Protein AF-A0A7S2BID8-F1 (afdb_monomer_lite)

pLDDT: mean 83.25, std 24.52, range [32.09, 98.75]

Radius of gyration: 19.99 Å; chains: 1; bounding box: 71×43×42 Å

Organism: NCBI:txid41880

Sequence (124 aa):
RHAASTGSSAASTSSDVLPESVPASAASASACPAVIPPSDVPAWMERLEAKSVDSLLVKLVKHAADTYAQPPISNFRVGVAALGKSGAIYLGANIEFRNTSLAQSVHAEQFTVALMASQGEVGL

Structure (mmCIF, N/CA/C/O backbone):
data_AF-A0A7S2BID8-F1
#
_entry.id   AF-A0A7S2BID8-F1
#
loop_
_atom_site.group_PDB
_atom_site.id
_atom_site.type_symbol
_atom_site.label_atom_id
_atom_site.label_alt_id
_atom_site.label_comp_id
_atom_site.label_asym_id
_atom_site.label_entity_id
_atom_site.label_seq_id
_atom_site.pdbx_PDB_ins_code
_atom_site.Cartn_x
_atom_site.Cartn_y
_atom_site.Cartn_z
_at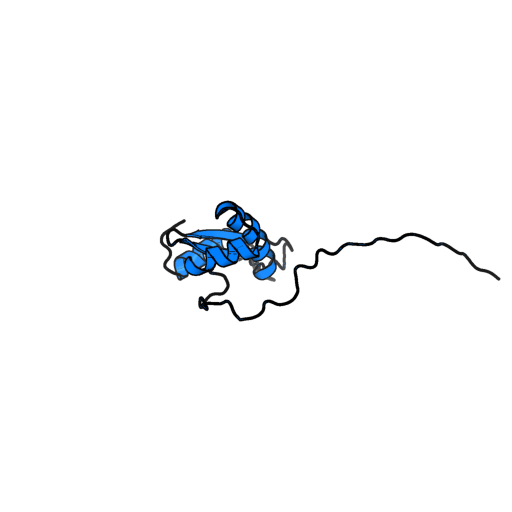om_site.occupancy
_atom_site.B_iso_or_equiv
_atom_site.auth_seq_id
_atom_site.auth_comp_id
_atom_site.auth_asym_id
_atom_site.auth_atom_id
_atom_site.pdbx_PDB_model_num
ATOM 1 N N . ARG A 1 1 ? 56.838 27.973 2.104 1.00 39.56 1 ARG A N 1
ATOM 2 C CA . ARG A 1 1 ? 56.094 29.237 2.338 1.00 39.56 1 ARG A CA 1
ATOM 3 C C . ARG A 1 1 ? 54.619 28.901 2.122 1.00 39.56 1 ARG A C 1
ATOM 5 O O . ARG A 1 1 ? 54.302 28.462 1.033 1.00 39.56 1 ARG A O 1
ATOM 12 N N . HIS A 1 2 ? 53.905 28.611 3.216 1.00 37.19 2 HIS A N 1
ATOM 13 C CA . HIS A 1 2 ? 52.807 29.441 3.765 1.00 37.19 2 HIS A CA 1
ATOM 14 C C . HIS A 1 2 ? 51.528 29.300 2.921 1.00 37.19 2 HIS A C 1
ATOM 16 O O . HIS A 1 2 ? 51.492 29.766 1.794 1.00 37.19 2 HIS A O 1
ATOM 22 N N . ALA A 1 3 ? 50.605 28.421 3.322 1.00 37.78 3 ALA A N 1
ATOM 23 C CA . ALA A 1 3 ? 49.534 28.653 4.304 1.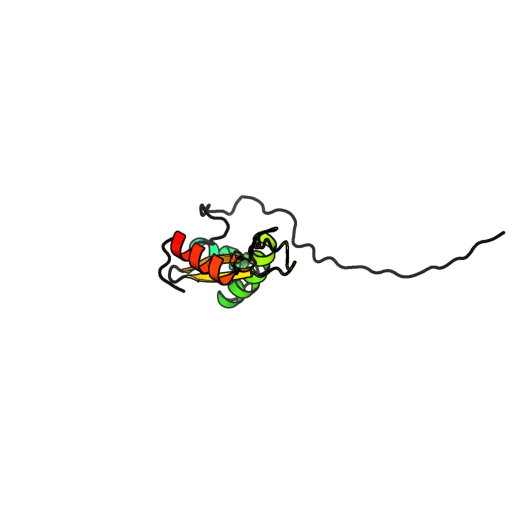00 37.78 3 ALA A CA 1
ATOM 24 C C . ALA A 1 3 ? 48.427 29.561 3.742 1.00 37.78 3 ALA A C 1
ATOM 26 O O . ALA A 1 3 ? 48.624 30.761 3.594 1.00 37.78 3 ALA A O 1
ATOM 27 N N . ALA A 1 4 ? 47.258 28.971 3.487 1.00 40.41 4 ALA A N 1
ATOM 28 C CA . ALA A 1 4 ? 45.996 29.684 3.352 1.00 40.41 4 ALA A CA 1
ATOM 29 C C . ALA A 1 4 ? 44.993 29.033 4.310 1.00 40.41 4 ALA A C 1
ATOM 31 O O . ALA A 1 4 ? 44.568 27.895 4.120 1.00 40.41 4 ALA A O 1
ATOM 32 N N . SER A 1 5 ? 44.680 29.755 5.380 1.00 44.84 5 SER A N 1
ATOM 33 C CA . SER A 1 5 ? 43.579 29.471 6.288 1.00 44.84 5 SER A CA 1
ATOM 34 C C . SER A 1 5 ? 42.261 29.855 5.628 1.00 44.84 5 SER A C 1
ATOM 36 O O . SER A 1 5 ? 42.094 31.004 5.225 1.00 44.84 5 SER A O 1
ATOM 38 N N . THR A 1 6 ? 41.296 28.946 5.619 1.00 41.03 6 THR A N 1
ATOM 39 C CA . THR A 1 6 ? 39.880 29.320 5.640 1.00 41.03 6 THR A CA 1
ATOM 40 C C . THR A 1 6 ? 39.203 28.467 6.700 1.00 41.03 6 THR A C 1
ATOM 42 O O . THR A 1 6 ? 39.307 27.243 6.703 1.00 41.03 6 THR A O 1
ATOM 45 N N . GLY A 1 7 ? 38.622 29.145 7.682 1.00 34.94 7 GLY A N 1
ATOM 46 C CA . GLY A 1 7 ? 37.779 28.543 8.697 1.00 34.94 7 GLY A CA 1
ATOM 47 C C . GLY A 1 7 ? 36.308 28.811 8.402 1.00 34.94 7 GLY A C 1
ATOM 48 O O . GLY A 1 7 ? 35.973 29.702 7.626 1.00 34.94 7 GLY A O 1
ATOM 49 N N . SER A 1 8 ? 35.482 28.088 9.158 1.00 34.59 8 SER A N 1
ATOM 50 C CA . SER A 1 8 ? 34.065 28.334 9.443 1.00 34.59 8 SER A CA 1
ATOM 51 C C . SER A 1 8 ? 33.052 27.926 8.370 1.00 34.59 8 SER A C 1
ATOM 53 O O . SER A 1 8 ? 32.867 28.600 7.366 1.00 34.59 8 SER A O 1
ATOM 55 N N . SER A 1 9 ? 32.272 26.881 8.642 1.00 33.59 9 SER A N 1
ATOM 56 C CA . SER A 1 9 ? 31.014 27.047 9.384 1.00 33.59 9 SER A CA 1
ATOM 57 C C . SER A 1 9 ? 30.272 25.715 9.449 1.00 33.59 9 SER A C 1
ATOM 59 O O . SER A 1 9 ? 30.199 24.976 8.471 1.00 33.59 9 SER A O 1
ATOM 61 N N . ALA A 1 10 ? 29.715 25.428 10.621 1.00 40.69 10 ALA A N 1
ATOM 62 C CA . ALA A 1 10 ? 28.869 24.282 10.895 1.00 40.69 10 ALA A CA 1
ATOM 63 C C . ALA A 1 10 ? 27.665 24.210 9.941 1.00 40.69 10 ALA A C 1
ATOM 65 O O . ALA A 1 10 ? 26.978 25.206 9.717 1.00 40.69 10 ALA A O 1
ATOM 66 N N . ALA A 1 11 ? 27.377 23.005 9.458 1.00 32.09 11 ALA A N 1
ATOM 67 C CA . ALA A 1 11 ? 26.063 22.621 8.967 1.00 32.09 11 ALA A CA 1
ATOM 68 C C . ALA A 1 11 ? 25.646 21.367 9.736 1.00 32.09 11 ALA A C 1
ATOM 70 O O . ALA A 1 11 ? 25.847 20.233 9.302 1.00 32.09 11 ALA A O 1
ATOM 71 N N . SER A 1 12 ? 25.118 21.603 10.933 1.00 34.94 12 SER A N 1
ATOM 72 C CA . SER A 1 12 ? 24.376 20.633 11.726 1.00 34.94 12 SER A CA 1
ATOM 73 C C . SER A 1 12 ? 23.129 20.245 10.931 1.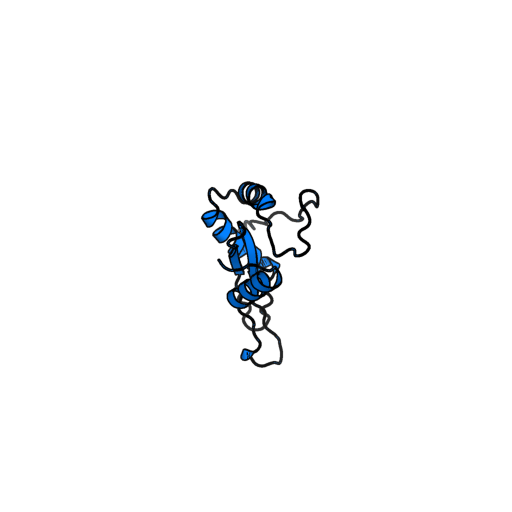00 34.94 12 SER A C 1
ATOM 75 O O . SER A 1 12 ? 22.094 20.900 11.017 1.00 34.94 12 SER A O 1
ATOM 77 N N . THR A 1 13 ? 23.226 19.217 10.094 1.00 32.78 13 THR A N 1
ATOM 78 C CA . THR A 1 13 ? 22.040 18.589 9.513 1.00 32.78 13 THR A CA 1
ATOM 79 C C . THR A 1 13 ? 21.496 17.638 10.564 1.00 32.78 13 THR A C 1
ATOM 81 O O . THR A 1 13 ? 21.935 16.498 10.702 1.00 32.78 13 THR A O 1
ATOM 84 N N . SER A 1 14 ? 20.581 18.181 11.372 1.00 34.81 14 SER A N 1
ATOM 85 C CA . SER A 1 14 ? 19.708 17.424 12.260 1.00 34.81 14 SER A CA 1
ATOM 86 C C . SER A 1 14 ? 18.952 16.424 11.399 1.00 34.81 14 SER A C 1
ATOM 88 O O . SER A 1 14 ? 17.976 16.753 10.731 1.00 34.81 14 SER A O 1
ATOM 90 N N . SER A 1 15 ? 19.503 15.221 11.323 1.00 36.16 15 SER A N 1
ATOM 91 C CA . SER A 1 15 ? 18.834 14.083 10.735 1.00 36.16 15 SER A CA 1
ATOM 92 C C . SER A 1 15 ? 17.854 13.633 11.802 1.00 36.16 15 SER A C 1
ATOM 94 O O . SER A 1 15 ? 18.272 13.071 12.813 1.00 36.16 15 SER A O 1
ATOM 96 N N . ASP A 1 16 ? 16.572 13.932 11.609 1.00 37.53 16 ASP A N 1
ATOM 97 C CA . ASP A 1 16 ? 15.495 13.207 12.276 1.00 37.53 16 ASP A CA 1
ATOM 98 C C . ASP A 1 16 ? 15.571 11.755 11.791 1.00 37.53 16 ASP A C 1
ATOM 100 O O . ASP A 1 16 ? 14.922 11.330 10.834 1.00 37.53 16 ASP A O 1
ATOM 104 N N . VAL A 1 17 ? 16.488 11.018 12.413 1.00 37.59 17 VAL A N 1
ATOM 105 C CA . VAL A 1 17 ? 16.641 9.579 12.293 1.00 37.59 17 VAL A CA 1
ATOM 106 C C . VAL A 1 17 ? 15.419 8.992 12.979 1.00 37.59 17 VAL A C 1
ATOM 108 O O . VAL A 1 17 ? 15.310 8.996 14.205 1.00 37.59 17 VAL A O 1
ATOM 111 N N . LEU A 1 18 ? 14.470 8.520 12.171 1.00 39.16 18 LEU A N 1
ATOM 112 C CA . LEU A 1 18 ? 13.440 7.603 12.640 1.00 39.16 18 LEU A CA 1
ATOM 113 C C . LEU A 1 18 ? 14.147 6.449 13.370 1.00 39.16 18 LEU A C 1
ATOM 115 O O . LEU A 1 18 ? 15.102 5.900 12.815 1.00 39.16 18 LEU A O 1
ATOM 119 N N . PRO A 1 19 ? 13.739 6.110 14.605 1.00 39.69 19 PRO A N 1
ATOM 120 C CA . PRO A 1 19 ? 14.490 5.193 15.445 1.00 39.69 19 PRO A CA 1
ATOM 121 C C . PRO A 1 19 ? 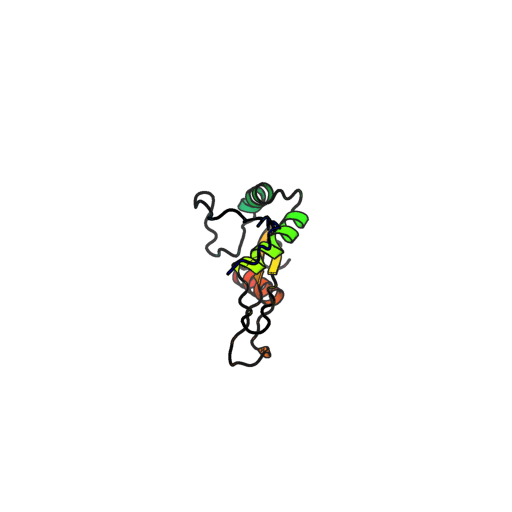14.698 3.840 14.763 1.00 39.69 19 PRO A C 1
ATOM 123 O O . PRO A 1 19 ? 13.773 3.207 14.249 1.00 39.69 19 PRO A O 1
ATOM 126 N N . GLU A 1 20 ? 15.963 3.440 14.772 1.00 46.00 20 GLU A N 1
ATOM 127 C CA . GLU A 1 20 ? 16.514 2.215 14.222 1.00 46.00 20 GLU A CA 1
ATOM 128 C C . GLU A 1 20 ? 15.997 0.994 15.008 1.00 46.00 20 GLU A C 1
ATOM 130 O O . GLU A 1 20 ? 16.133 0.910 16.227 1.00 46.00 20 GLU A O 1
ATOM 135 N N . SER A 1 21 ? 15.436 0.026 14.276 1.00 52.59 21 SER A N 1
ATOM 136 C CA . SER A 1 21 ? 14.995 -1.316 14.698 1.00 52.59 21 SER A CA 1
ATOM 137 C C . SER A 1 21 ? 13.760 -1.429 15.616 1.00 52.59 21 SER A C 1
ATOM 139 O O . SER A 1 21 ? 13.705 -0.979 16.756 1.00 52.59 21 SER A O 1
ATOM 141 N N . VAL A 1 22 ? 12.751 -2.125 15.086 1.00 50.69 22 VAL A N 1
ATOM 142 C CA . VAL A 1 22 ? 11.507 -2.502 15.766 1.00 50.69 22 VAL A CA 1
ATOM 143 C C . VAL A 1 22 ? 11.775 -3.688 16.708 1.00 50.69 22 VAL A C 1
ATOM 145 O O . VAL A 1 22 ? 12.191 -4.743 16.222 1.00 50.69 22 VAL A O 1
ATOM 148 N N . PRO A 1 23 ? 11.508 -3.596 18.027 1.00 39.03 23 PRO A N 1
ATOM 149 C CA . PRO A 1 23 ? 11.498 -4.771 18.892 1.00 39.03 23 PRO A CA 1
ATOM 150 C C . PRO A 1 23 ? 10.261 -5.636 18.605 1.00 39.03 23 PRO A C 1
ATOM 152 O O . PRO A 1 23 ? 9.127 -5.160 18.572 1.00 39.03 23 PRO A O 1
ATOM 155 N N . ALA A 1 24 ? 10.493 -6.934 18.415 1.00 45.84 24 ALA A N 1
ATOM 156 C CA . ALA A 1 24 ? 9.558 -7.935 17.895 1.00 45.84 24 ALA A CA 1
ATOM 157 C C . ALA A 1 24 ? 8.333 -8.281 18.780 1.00 45.84 24 ALA A C 1
ATOM 159 O O . ALA A 1 24 ? 7.660 -9.271 18.507 1.00 45.84 24 ALA A O 1
ATOM 160 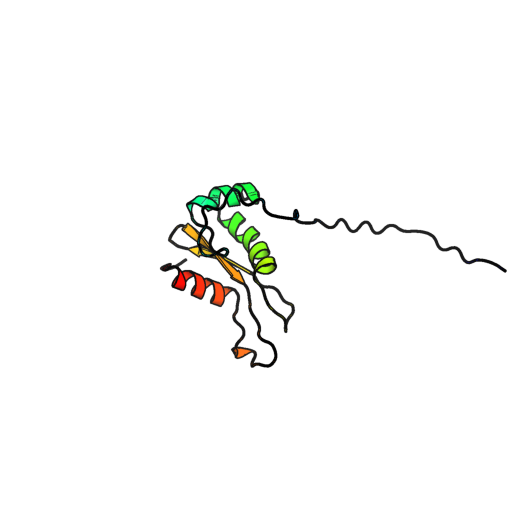N N . SER A 1 25 ? 8.019 -7.533 19.845 1.00 40.78 25 SER A N 1
ATOM 161 C CA . SER A 1 25 ? 7.104 -8.023 20.896 1.00 40.78 25 SER A CA 1
ATOM 162 C C . SER A 1 25 ? 5.657 -7.509 20.846 1.00 40.78 25 SER A C 1
ATOM 164 O O . SER A 1 25 ? 4.947 -7.633 21.841 1.00 40.78 25 SER A O 1
ATOM 166 N N . ALA A 1 26 ? 5.192 -6.949 19.726 1.00 44.09 26 ALA A N 1
ATOM 167 C CA . ALA A 1 26 ? 3.801 -6.484 19.593 1.00 44.09 26 ALA A CA 1
ATOM 168 C C . ALA A 1 26 ? 3.115 -6.904 18.281 1.00 44.09 26 ALA A C 1
ATOM 170 O O . ALA A 1 26 ? 2.102 -6.325 17.907 1.00 44.09 26 ALA A O 1
ATOM 171 N N . ALA A 1 27 ? 3.655 -7.896 17.570 1.00 42.78 27 ALA A N 1
ATOM 172 C CA . ALA A 1 27 ? 2.970 -8.486 16.430 1.00 42.78 27 ALA A CA 1
ATOM 173 C C . ALA A 1 27 ? 2.063 -9.619 16.928 1.00 42.78 27 ALA A C 1
ATOM 175 O O . ALA A 1 27 ? 2.531 -10.733 17.162 1.00 42.78 27 ALA A O 1
ATOM 176 N N . SER A 1 28 ? 0.755 -9.373 17.036 1.00 42.31 28 SER A N 1
ATOM 177 C CA . SER A 1 28 ? -0.163 -10.438 16.635 1.00 42.31 28 SER A CA 1
ATOM 178 C C . SER A 1 28 ? 0.073 -10.585 15.139 1.00 42.31 28 SER A C 1
ATOM 180 O O . SER A 1 28 ? -0.298 -9.708 14.364 1.00 42.31 28 SER A O 1
ATOM 182 N N . ALA A 1 29 ? 0.874 -11.577 14.749 1.00 43.59 29 ALA A N 1
ATOM 183 C CA . ALA A 1 29 ? 1.421 -11.657 13.405 1.00 43.59 29 ALA A CA 1
ATOM 184 C C . ALA A 1 29 ? 0.293 -11.865 12.386 1.00 43.59 29 ALA A C 1
ATOM 186 O O . ALA A 1 29 ? -0.073 -12.993 12.059 1.00 43.59 29 ALA A O 1
ATOM 187 N N . SER A 1 30 ? -0.238 -10.764 11.849 1.00 52.22 30 SER A N 1
ATOM 188 C CA . SER A 1 30 ? -0.801 -10.770 10.509 1.00 52.22 30 SER A CA 1
ATOM 189 C C . SER A 1 30 ? 0.243 -11.414 9.604 1.00 52.22 30 SER A C 1
ATOM 191 O O . SER A 1 30 ? 1.398 -10.983 9.569 1.00 52.22 30 SER A O 1
ATOM 193 N N . ALA A 1 31 ? -0.145 -12.470 8.890 1.00 78.75 31 ALA A N 1
ATOM 194 C CA . ALA A 1 31 ? 0.752 -13.173 7.977 1.00 78.75 31 ALA A CA 1
ATOM 195 C C . ALA A 1 31 ? 1.302 -12.244 6.872 1.00 78.75 31 ALA A C 1
ATOM 197 O O . ALA A 1 31 ? 2.314 -12.562 6.249 1.00 78.75 31 ALA A O 1
ATOM 198 N N . CYS A 1 32 ? 0.658 -11.089 6.645 1.00 89.25 32 CYS A N 1
ATOM 199 C CA . CYS A 1 32 ? 1.108 -10.051 5.730 1.00 89.25 32 CYS A CA 1
ATOM 200 C C . CYS A 1 32 ? 1.544 -8.784 6.501 1.00 89.25 32 CYS A C 1
ATOM 202 O O . CYS A 1 32 ? 0.700 -8.148 7.138 1.00 89.25 32 CYS A O 1
ATOM 204 N N . PRO A 1 33 ? 2.819 -8.353 6.407 1.00 92.31 33 PRO A N 1
ATOM 205 C CA . PRO A 1 33 ? 3.333 -7.178 7.126 1.00 92.31 33 PRO A CA 1
ATOM 206 C C . PRO A 1 33 ? 2.740 -5.847 6.637 1.00 92.31 33 PRO A C 1
ATOM 208 O O . PRO A 1 33 ? 2.795 -4.843 7.343 1.00 92.31 33 PRO A O 1
ATOM 211 N N . ALA A 1 34 ? 2.151 -5.833 5.440 1.00 96.38 34 ALA A N 1
ATOM 212 C CA . ALA A 1 34 ? 1.474 -4.672 4.871 1.00 96.38 34 ALA A CA 1
ATOM 213 C C . ALA A 1 34 ? 0.013 -4.528 5.347 1.00 96.38 34 ALA A C 1
ATOM 215 O O . ALA A 1 34 ? -0.709 -3.663 4.855 1.00 96.38 34 ALA A O 1
ATOM 216 N N . VAL A 1 35 ? -0.438 -5.368 6.283 1.00 97.88 35 VAL A N 1
ATOM 217 C CA . VAL A 1 35 ? -1.794 -5.337 6.837 1.00 97.88 35 VAL A CA 1
ATOM 218 C C . VAL A 1 35 ? -1.712 -5.105 8.338 1.00 97.88 35 VAL A C 1
ATOM 220 O O . VAL A 1 35 ? -1.071 -5.871 9.054 1.00 97.88 35 VAL A O 1
ATOM 223 N N . ILE A 1 36 ? -2.397 -4.066 8.806 1.00 97.75 36 ILE A N 1
ATOM 224 C CA . ILE A 1 36 ? -2.596 -3.764 10.222 1.00 97.75 36 ILE A CA 1
ATOM 225 C C . ILE A 1 36 ? -4.015 -4.220 10.585 1.00 97.75 36 ILE A C 1
ATOM 227 O O . ILE A 1 36 ? -4.983 -3.591 10.142 1.00 97.75 36 ILE A O 1
ATOM 231 N N . PRO A 1 37 ? -4.173 -5.303 11.365 1.00 96.69 37 PRO A N 1
ATOM 232 C CA . PRO A 1 37 ? -5.484 -5.757 11.811 1.00 96.69 37 PRO A CA 1
ATOM 233 C C . PRO A 1 37 ? -6.202 -4.694 12.656 1.00 96.69 37 PRO A C 1
ATOM 235 O O . PRO A 1 37 ? -5.534 -3.909 13.336 1.00 96.69 37 PRO A O 1
ATOM 238 N N . PRO A 1 38 ? -7.548 -4.708 12.722 1.00 97.12 38 PRO A N 1
ATOM 239 C CA . PRO A 1 38 ? -8.306 -3.764 13.546 1.00 97.12 38 PRO A CA 1
ATOM 240 C C . PRO A 1 38 ? -7.878 -3.769 15.023 1.00 97.12 38 PRO A C 1
ATOM 242 O O . PRO A 1 38 ? -7.880 -2.726 15.672 1.00 97.12 38 PRO A O 1
ATOM 245 N N . SER A 1 39 ? -7.472 -4.934 15.547 1.00 96.50 39 SER A N 1
ATOM 246 C CA . SER A 1 39 ? -6.968 -5.095 16.920 1.00 96.50 39 SER A CA 1
ATOM 247 C C . SER A 1 39 ? -5.695 -4.300 17.202 1.00 96.50 39 SER A C 1
ATOM 249 O O . SER A 1 39 ? -5.452 -3.921 18.344 1.00 96.50 39 SER A O 1
ATOM 251 N N . ASP A 1 40 ? -4.900 -4.038 16.167 1.00 97.12 40 ASP A N 1
ATOM 252 C CA . ASP A 1 40 ? -3.572 -3.447 16.292 1.00 97.12 40 ASP A CA 1
ATOM 253 C C . ASP A 1 40 ? -3.609 -1.939 16.009 1.00 97.12 40 ASP A C 1
ATOM 255 O O . ASP A 1 40 ? -2.690 -1.213 16.392 1.00 97.12 40 ASP A O 1
ATOM 259 N N . VAL A 1 41 ? -4.689 -1.436 15.394 1.00 97.12 41 VAL A N 1
ATOM 260 C CA . VAL A 1 41 ? -4.885 -0.009 15.092 1.00 97.12 41 VAL A CA 1
ATOM 261 C C . VAL A 1 41 ? -4.666 0.885 16.321 1.00 97.12 41 VAL A C 1
ATOM 263 O O . VAL A 1 41 ? -3.913 1.850 16.186 1.00 97.12 41 VAL A O 1
ATOM 266 N N . PRO A 1 42 ? -5.204 0.594 17.527 1.00 97.81 42 PRO A N 1
ATOM 267 C CA . PRO A 1 42 ? -4.945 1.423 18.707 1.00 97.81 42 PRO A CA 1
ATOM 268 C C . PRO A 1 42 ? -3.455 1.523 19.063 1.00 97.81 42 PRO A C 1
ATOM 270 O O . PRO A 1 42 ? -2.967 2.612 19.358 1.00 97.81 42 PRO A O 1
ATOM 273 N N . ALA A 1 43 ? -2.712 0.416 18.962 1.00 97.31 43 ALA A N 1
ATOM 274 C CA . ALA A 1 43 ? -1.275 0.403 19.228 1.00 97.31 43 ALA A CA 1
ATOM 275 C C . ALA A 1 43 ? -0.499 1.231 18.191 1.00 97.31 43 ALA A C 1
ATOM 277 O O . ALA A 1 43 ? 0.460 1.921 18.534 1.00 97.31 43 ALA A O 1
ATOM 278 N N . TRP A 1 44 ? -0.925 1.207 16.925 1.00 97.31 44 TRP A N 1
ATOM 279 C CA . TRP A 1 44 ? -0.374 2.070 15.876 1.00 97.31 44 TRP A CA 1
ATOM 280 C C . TRP A 1 44 ? -0.733 3.548 16.070 1.00 97.31 44 TRP A C 1
ATOM 282 O O . TRP A 1 44 ? 0.102 4.413 15.798 1.00 97.31 44 TRP A O 1
ATOM 292 N N . MET A 1 45 ? -1.935 3.852 16.569 1.00 98.25 45 MET A N 1
ATOM 293 C CA . MET A 1 45 ? -2.331 5.220 16.911 1.00 98.25 45 MET A CA 1
ATOM 294 C C . MET A 1 45 ? -1.471 5.786 18.038 1.00 98.25 45 MET A C 1
ATOM 296 O O . MET A 1 45 ? -0.990 6.908 17.915 1.00 98.25 45 MET A O 1
ATOM 300 N N . GLU A 1 46 ? -1.228 5.011 19.096 1.00 97.94 46 GLU A N 1
ATOM 301 C CA . GLU A 1 46 ? -0.321 5.402 20.179 1.00 97.94 46 GLU A CA 1
ATOM 302 C C . GLU A 1 46 ? 1.108 5.600 19.654 1.00 97.94 46 GLU A C 1
ATOM 304 O O . GLU A 1 46 ? 1.691 6.666 19.836 1.00 97.94 46 GLU A O 1
ATOM 309 N N . ARG A 1 47 ? 1.633 4.617 18.906 1.00 94.62 47 ARG A N 1
ATOM 310 C CA . ARG A 1 47 ? 2.989 4.627 18.325 1.00 94.62 47 ARG A CA 1
ATOM 311 C C . ARG A 1 47 ? 3.281 5.872 17.502 1.00 94.62 47 ARG A C 1
ATOM 313 O O . ARG A 1 47 ? 4.389 6.395 17.542 1.00 94.62 47 ARG A O 1
ATOM 320 N N . LEU A 1 48 ? 2.317 6.269 16.680 1.00 96.25 48 LEU A N 1
ATOM 321 C CA . LEU A 1 48 ? 2.470 7.370 15.742 1.00 96.25 48 LEU A CA 1
ATOM 322 C C . LEU A 1 48 ? 1.839 8.654 16.266 1.00 96.25 48 LEU A C 1
ATOM 324 O O . LEU A 1 48 ? 1.757 9.611 15.504 1.00 96.25 48 LEU A O 1
ATOM 328 N N . GLU A 1 49 ? 1.381 8.699 17.519 1.00 97.50 49 GLU A N 1
ATOM 329 C CA . GLU A 1 49 ? 0.693 9.848 18.115 1.00 97.50 49 GLU A CA 1
ATOM 330 C C . GLU A 1 49 ? -0.465 10.357 17.228 1.00 97.50 49 GLU A C 1
ATOM 332 O O . GLU A 1 49 ? -0.585 11.547 16.908 1.00 97.50 49 GLU A O 1
ATOM 337 N N . ALA A 1 50 ? -1.282 9.441 16.711 1.00 97.31 50 ALA A N 1
ATOM 338 C CA . ALA A 1 50 ? -2.441 9.758 15.888 1.00 97.31 50 ALA A CA 1
ATOM 339 C C . ALA A 1 50 ? -3.688 9.935 16.763 1.00 97.31 50 ALA A C 1
ATOM 341 O O . ALA A 1 50 ? -4.067 9.049 17.523 1.00 97.31 50 ALA A O 1
ATOM 342 N N . LYS A 1 51 ? -4.358 11.084 16.631 1.00 97.44 51 LYS A N 1
ATOM 343 C CA . LYS A 1 51 ? -5.560 11.422 17.422 1.00 97.44 51 LYS A CA 1
ATOM 344 C C . LYS A 1 51 ? -6.862 10.868 16.830 1.00 97.44 51 LYS A C 1
ATOM 346 O O . LYS A 1 51 ? -7.898 10.908 17.483 1.00 97.44 51 LYS A O 1
ATOM 351 N N . SER A 1 52 ? -6.814 10.389 15.591 1.00 98.19 52 SER A N 1
ATOM 352 C CA . SER A 1 52 ? -7.929 9.789 14.855 1.00 98.19 52 SER A CA 1
ATOM 353 C C . SER A 1 52 ? -7.397 8.774 13.843 1.00 98.19 52 SER A C 1
ATOM 355 O O . SER A 1 52 ? -6.206 8.798 13.516 1.00 98.19 52 SER A O 1
ATOM 357 N N . VAL A 1 53 ? -8.276 7.914 13.320 1.00 97.81 53 VAL A N 1
ATOM 358 C CA . VAL A 1 53 ? -7.922 6.973 12.244 1.00 97.81 53 VAL A CA 1
ATOM 359 C C . VAL A 1 53 ? -7.469 7.730 10.994 1.00 97.81 53 VAL A C 1
ATOM 361 O O . VAL A 1 53 ? -6.432 7.396 10.441 1.00 97.81 53 VAL A O 1
ATOM 364 N N . ASP A 1 54 ? -8.139 8.818 10.614 1.00 98.00 54 ASP A N 1
ATOM 365 C CA . ASP A 1 54 ? -7.724 9.639 9.466 1.00 98.00 54 ASP A CA 1
ATOM 366 C C . ASP A 1 54 ? -6.301 10.191 9.633 1.00 98.00 54 ASP A C 1
ATOM 368 O O . ASP A 1 54 ? -5.474 10.110 8.724 1.00 98.00 54 ASP A O 1
ATOM 372 N N . SER A 1 55 ? -5.973 10.700 10.829 1.00 98.06 55 SER A N 1
ATOM 373 C CA . SER A 1 55 ? -4.614 11.156 11.133 1.00 98.06 55 SER A CA 1
ATOM 374 C C . SER A 1 55 ? -3.609 10.007 11.107 1.00 98.06 55 SER A C 1
ATOM 376 O O . SER A 1 55 ? -2.448 10.241 10.768 1.00 98.06 55 SER A O 1
ATOM 378 N N . LEU A 1 56 ? -4.019 8.798 11.494 1.00 98.44 56 LEU A N 1
ATOM 379 C CA . LEU A 1 56 ? -3.175 7.614 11.411 1.00 98.44 56 LEU A CA 1
ATOM 380 C C . LEU A 1 56 ? -2.910 7.250 9.945 1.00 98.44 56 LEU A C 1
ATOM 382 O O . LEU A 1 56 ? -1.752 7.065 9.582 1.00 98.44 56 LEU A O 1
ATOM 386 N N . LEU A 1 57 ? -3.941 7.214 9.096 1.00 98.44 57 LEU A N 1
ATOM 387 C CA . LEU A 1 57 ? -3.812 6.906 7.668 1.00 98.44 57 LEU A CA 1
ATOM 388 C C . LEU A 1 57 ? -2.830 7.860 6.978 1.00 98.44 57 LEU A C 1
ATOM 390 O O . LEU A 1 57 ? -1.919 7.404 6.292 1.00 98.44 57 LEU A O 1
ATOM 394 N N . VAL A 1 58 ? -2.936 9.170 7.233 1.00 98.00 58 VAL A N 1
ATOM 395 C CA . VAL A 1 58 ? -1.997 10.168 6.687 1.00 98.00 58 VAL A CA 1
ATOM 396 C C . VAL A 1 58 ? -0.554 9.886 7.120 1.00 98.00 58 VAL A C 1
ATOM 398 O O . VAL A 1 58 ? 0.361 9.953 6.300 1.00 98.00 58 VAL A O 1
ATOM 401 N N . LYS A 1 59 ? -0.328 9.534 8.392 1.00 97.19 59 LYS A N 1
ATOM 402 C CA . LYS A 1 59 ? 1.015 9.192 8.896 1.00 97.19 59 LYS A CA 1
ATOM 403 C C . LYS A 1 59 ? 1.542 7.889 8.280 1.00 97.19 59 LYS A C 1
ATOM 405 O O . LYS A 1 59 ? 2.728 7.790 7.964 1.00 97.19 59 LYS A O 1
ATOM 410 N N . LEU A 1 60 ? 0.663 6.915 8.054 1.00 98.50 60 LEU A N 1
ATOM 411 C CA . LEU A 1 60 ? 1.008 5.624 7.461 1.00 98.50 60 LEU A CA 1
ATOM 412 C C . LEU A 1 60 ? 1.347 5.704 5.967 1.00 98.50 60 LEU A C 1
ATOM 414 O O . LEU A 1 60 ? 2.108 4.863 5.498 1.00 98.50 60 LEU A O 1
ATOM 418 N N . VAL A 1 61 ? 0.877 6.718 5.228 1.00 98.38 61 VAL A N 1
ATOM 419 C CA . VAL A 1 61 ? 1.253 6.926 3.812 1.00 98.38 61 VAL A CA 1
ATOM 420 C C . VAL A 1 61 ? 2.772 6.999 3.645 1.00 98.38 61 VAL A C 1
ATOM 422 O O . VAL A 1 61 ? 3.336 6.303 2.798 1.00 98.38 61 VAL A O 1
ATOM 425 N N . LYS A 1 62 ? 3.455 7.793 4.481 1.00 95.94 62 LYS A N 1
ATOM 426 C CA . LYS A 1 62 ? 4.920 7.897 4.432 1.00 95.94 62 LYS A CA 1
ATOM 427 C C . LYS A 1 62 ? 5.586 6.573 4.803 1.00 95.94 62 LYS A C 1
ATOM 429 O O . LYS A 1 62 ? 6.494 6.133 4.104 1.00 95.94 62 LYS A O 1
ATOM 434 N N . HIS A 1 63 ? 5.107 5.922 5.863 1.00 96.31 63 HIS A N 1
ATOM 435 C CA . HIS A 1 63 ? 5.626 4.621 6.280 1.00 96.31 63 HIS A CA 1
ATOM 436 C C . HIS A 1 63 ? 5.518 3.572 5.159 1.00 96.31 63 HIS A C 1
ATOM 438 O O . HIS A 1 63 ? 6.486 2.856 4.897 1.00 96.31 63 HIS A O 1
ATOM 444 N N . ALA A 1 64 ? 4.385 3.521 4.452 1.00 98.31 64 ALA A N 1
ATOM 445 C CA . ALA A 1 64 ? 4.181 2.614 3.329 1.00 98.31 64 ALA A CA 1
ATOM 446 C C . ALA A 1 64 ? 5.147 2.902 2.166 1.00 98.31 64 ALA A C 1
ATOM 448 O O . ALA A 1 64 ? 5.768 1.977 1.643 1.00 98.31 64 ALA A O 1
ATOM 449 N N . ALA A 1 65 ? 5.331 4.176 1.802 1.00 98.38 65 ALA A N 1
ATOM 450 C CA . ALA A 1 65 ? 6.251 4.583 0.738 1.00 98.38 65 ALA A CA 1
ATOM 451 C C . ALA A 1 65 ? 7.715 4.225 1.057 1.00 98.38 65 ALA A C 1
ATOM 453 O O . ALA A 1 65 ? 8.447 3.719 0.203 1.00 98.38 65 ALA A O 1
ATOM 454 N N . ASP A 1 66 ? 8.158 4.470 2.290 1.00 97.56 66 ASP A N 1
ATOM 455 C CA . ASP A 1 66 ? 9.538 4.197 2.698 1.00 97.56 66 ASP A CA 1
ATOM 456 C C . ASP A 1 66 ? 9.823 2.689 2.753 1.00 97.56 66 ASP A C 1
ATOM 458 O O . ASP A 1 66 ? 10.893 2.244 2.333 1.00 97.56 66 ASP A O 1
ATOM 462 N N . THR A 1 67 ? 8.847 1.904 3.219 1.00 97.44 67 THR A N 1
ATOM 463 C CA . THR A 1 67 ? 9.013 0.466 3.475 1.00 97.44 67 THR A CA 1
ATOM 464 C C . THR A 1 67 ? 8.824 -0.383 2.219 1.00 97.44 67 THR A C 1
ATOM 466 O O . THR A 1 67 ? 9.576 -1.332 2.004 1.00 97.44 67 THR A O 1
ATOM 469 N N . TYR A 1 68 ? 7.833 -0.057 1.382 1.00 98.19 68 TYR A N 1
ATOM 470 C CA . TYR A 1 68 ? 7.368 -0.963 0.326 1.00 98.19 68 TYR A CA 1
ATOM 471 C C . TYR A 1 68 ? 7.610 -0.464 -1.101 1.00 98.19 68 TYR A C 1
ATOM 473 O O . TYR A 1 68 ? 7.590 -1.282 -2.020 1.00 98.19 68 TYR A O 1
ATOM 481 N N . ALA A 1 69 ? 7.851 0.834 -1.325 1.00 98.50 69 ALA A N 1
ATOM 482 C CA . ALA A 1 69 ? 8.025 1.340 -2.686 1.00 98.50 69 ALA A CA 1
ATOM 483 C C . ALA A 1 69 ? 9.306 0.794 -3.328 1.00 98.50 69 ALA A C 1
ATOM 485 O O . ALA A 1 69 ? 10.388 0.843 -2.737 1.00 98.50 69 ALA A O 1
ATOM 486 N N . GLN A 1 70 ? 9.194 0.355 -4.581 1.00 98.44 70 GLN A N 1
ATOM 487 C CA . GLN A 1 70 ? 10.319 -0.070 -5.414 1.00 98.44 70 GLN A CA 1
ATOM 488 C C . GLN A 1 70 ? 10.261 0.631 -6.780 1.00 98.44 70 GLN A C 1
ATOM 490 O O . GLN A 1 70 ? 9.886 -0.015 -7.758 1.00 98.44 70 GLN A O 1
ATOM 495 N N . PRO A 1 71 ? 10.611 1.932 -6.882 1.00 98.12 71 PRO A N 1
ATOM 496 C CA . PRO A 1 71 ? 10.546 2.679 -8.139 1.00 98.12 71 PRO A CA 1
ATOM 497 C C . PRO A 1 71 ? 11.936 2.941 -8.757 1.00 98.12 71 PRO A C 1
ATOM 499 O O . PRO A 1 71 ? 12.416 4.078 -8.742 1.00 98.12 71 PRO A O 1
ATOM 502 N N . PRO A 1 72 ? 12.649 1.921 -9.279 1.00 97.50 72 PRO A N 1
ATOM 503 C CA . PRO A 1 72 ? 13.995 2.098 -9.820 1.00 97.50 72 PRO A CA 1
ATOM 504 C C . PRO A 1 72 ? 14.084 2.957 -11.093 1.00 97.50 72 PRO A C 1
ATOM 506 O O . PRO A 1 72 ? 15.209 3.201 -11.535 1.00 97.50 72 PRO A O 1
ATOM 509 N N . ILE A 1 73 ? 12.965 3.351 -11.715 1.00 97.62 73 ILE A N 1
ATOM 510 C CA . ILE A 1 73 ? 12.939 4.192 -12.921 1.00 97.62 73 ILE A CA 1
ATOM 511 C C . ILE A 1 73 ? 12.708 5.651 -12.525 1.00 97.62 73 ILE A C 1
ATOM 513 O O . ILE A 1 73 ? 13.524 6.509 -12.856 1.00 97.62 73 ILE A O 1
ATOM 517 N N . SER A 1 74 ? 11.617 5.940 -11.813 1.00 97.44 74 SER A N 1
ATOM 518 C CA . SER A 1 74 ? 11.252 7.315 -11.449 1.00 97.44 74 SER A CA 1
ATOM 519 C C . SER A 1 74 ? 12.005 7.837 -10.227 1.00 97.44 74 SER A C 1
ATOM 521 O O . SER A 1 74 ? 12.139 9.048 -10.063 1.00 97.44 74 SER A O 1
ATOM 523 N N . ASN A 1 75 ? 12.484 6.941 -9.355 1.00 97.69 75 ASN A N 1
ATOM 524 C CA . ASN A 1 75 ? 12.937 7.253 -7.995 1.00 97.69 75 ASN A CA 1
ATOM 525 C C . ASN A 1 75 ? 11.878 7.985 -7.147 1.00 97.69 75 ASN A C 1
ATOM 527 O O . ASN A 1 75 ? 12.202 8.560 -6.107 1.00 97.69 75 ASN A O 1
ATOM 531 N N . PHE A 1 76 ? 10.612 7.956 -7.567 1.00 98.25 76 PHE A N 1
ATOM 532 C CA . PHE A 1 76 ? 9.518 8.633 -6.893 1.00 98.25 76 PHE A CA 1
ATOM 533 C C . PHE A 1 76 ? 8.715 7.624 -6.074 1.00 98.25 76 PHE A C 1
ATOM 535 O O . PHE A 1 76 ? 8.004 6.779 -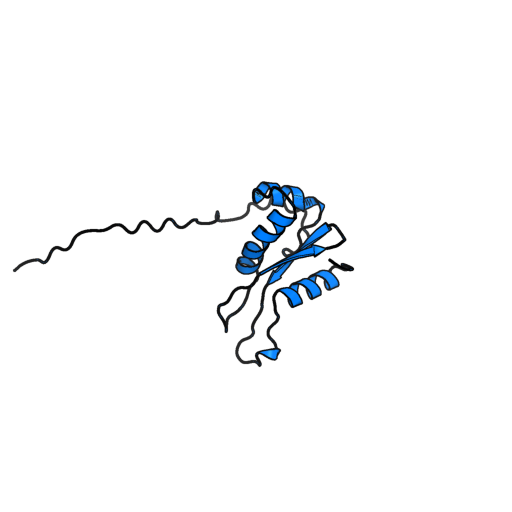6.619 1.00 98.25 76 PHE A O 1
ATOM 542 N N . ARG A 1 77 ? 8.868 7.680 -4.748 1.00 98.56 77 ARG A N 1
ATOM 543 C CA . ARG A 1 77 ? 8.213 6.756 -3.813 1.00 98.56 77 ARG A CA 1
ATOM 544 C C . ARG A 1 77 ? 6.805 7.242 -3.494 1.00 98.56 77 ARG A C 1
ATOM 546 O O . ARG A 1 77 ? 6.636 8.328 -2.948 1.00 98.56 77 ARG A O 1
ATOM 553 N N . VAL A 1 78 ? 5.814 6.413 -3.795 1.00 98.62 78 VAL A N 1
ATOM 554 C CA . VAL A 1 78 ? 4.399 6.654 -3.503 1.00 98.62 78 VAL A CA 1
ATOM 555 C C . VAL A 1 78 ? 3.917 5.568 -2.556 1.00 98.62 78 VAL A C 1
ATOM 557 O O . VAL A 1 78 ? 4.182 4.389 -2.779 1.00 98.62 78 VAL A O 1
ATOM 560 N N . GLY A 1 79 ? 3.211 5.974 -1.506 1.00 98.62 79 GLY A N 1
ATOM 561 C CA . GLY A 1 79 ? 2.581 5.082 -0.541 1.00 98.62 79 GLY A CA 1
ATOM 562 C C . GLY A 1 79 ? 1.086 5.355 -0.442 1.00 98.62 79 GLY A C 1
ATOM 563 O O . GLY A 1 79 ? 0.627 6.460 -0.723 1.00 98.62 79 GLY A O 1
ATOM 564 N N . VAL A 1 80 ? 0.334 4.345 -0.024 1.00 98.75 80 VAL A N 1
ATOM 565 C CA . VAL A 1 80 ? -1.105 4.402 0.240 1.00 98.75 80 VAL A CA 1
ATOM 566 C C . VAL A 1 80 ? -1.370 3.683 1.555 1.00 98.75 80 VAL A C 1
ATOM 568 O O . VAL A 1 80 ? -0.810 2.617 1.804 1.00 98.75 80 VAL A O 1
ATOM 571 N N . ALA A 1 81 ? -2.250 4.249 2.374 1.00 98.44 81 ALA A N 1
ATOM 572 C CA . ALA A 1 81 ? -2.852 3.579 3.518 1.00 98.44 81 ALA A CA 1
ATOM 573 C C . ALA A 1 81 ? -4.372 3.624 3.341 1.00 98.44 81 ALA A C 1
ATOM 575 O O . ALA A 1 81 ? -4.952 4.707 3.268 1.00 98.44 81 ALA A O 1
ATOM 576 N N . ALA A 1 82 ? -5.005 2.460 3.239 1.00 98.25 82 ALA A N 1
ATOM 577 C CA . ALA A 1 82 ? -6.442 2.329 3.036 1.00 98.25 82 ALA A CA 1
ATOM 578 C C . ALA A 1 82 ? -7.088 1.669 4.250 1.00 98.25 82 ALA A C 1
ATOM 580 O O . ALA A 1 82 ? -6.634 0.615 4.688 1.00 98.25 82 ALA A O 1
ATOM 581 N N . LEU A 1 83 ? -8.153 2.269 4.771 1.00 98.38 83 LEU A N 1
ATOM 582 C CA . LEU A 1 83 ? -9.023 1.621 5.745 1.00 98.38 83 LEU A CA 1
ATOM 583 C C . LEU A 1 83 ? -10.028 0.754 4.983 1.00 98.38 83 LEU A C 1
ATOM 585 O O . LEU A 1 83 ? -10.713 1.264 4.103 1.00 98.38 83 LEU A O 1
ATOM 589 N N . GLY A 1 84 ? -10.076 -0.541 5.283 1.00 97.88 84 GLY A N 1
ATOM 590 C CA . GLY A 1 84 ? -11.116 -1.435 4.780 1.00 97.88 84 GLY A CA 1
ATOM 591 C C . GLY A 1 84 ? -12.375 -1.388 5.645 1.00 97.88 84 GLY A C 1
ATOM 592 O O . GLY A 1 84 ? -12.329 -0.993 6.814 1.00 97.88 84 GLY A O 1
ATOM 593 N N . LYS A 1 85 ? -13.491 -1.889 5.110 1.00 97.44 85 LYS A N 1
ATOM 594 C CA . LYS A 1 85 ? -14.761 -2.035 5.847 1.00 97.44 85 LYS A CA 1
ATOM 595 C C . LYS A 1 85 ? -14.651 -2.934 7.075 1.00 97.44 85 LYS A C 1
ATOM 597 O O . LYS A 1 85 ? -15.407 -2.755 8.027 1.00 97.44 85 LYS A O 1
ATOM 602 N N . SER A 1 86 ? -13.723 -3.887 7.068 1.00 96.31 86 SER A N 1
ATOM 603 C CA . SER A 1 86 ? -13.387 -4.718 8.229 1.00 96.31 86 SER A CA 1
ATOM 604 C C . SER A 1 86 ? -12.736 -3.938 9.380 1.00 96.31 86 SER A C 1
ATOM 606 O O . SER A 1 86 ? -12.630 -4.461 10.489 1.00 96.31 86 SER A O 1
ATOM 608 N N . GLY A 1 87 ? -12.291 -2.700 9.135 1.00 97.06 87 GLY A N 1
ATOM 609 C CA . GLY A 1 87 ? -11.504 -1.889 10.062 1.00 97.06 87 GLY A CA 1
ATOM 610 C C . GLY A 1 87 ? -9.997 -2.154 9.991 1.00 97.06 87 GLY A C 1
ATOM 611 O O . GLY A 1 87 ? -9.241 -1.542 10.744 1.00 97.06 87 GLY A O 1
ATOM 612 N N . ALA A 1 88 ? -9.546 -3.066 9.122 1.00 97.75 88 ALA A N 1
ATOM 613 C CA . ALA A 1 88 ? -8.126 -3.288 8.879 1.00 97.75 88 ALA A CA 1
ATOM 614 C C . ALA A 1 88 ? -7.545 -2.141 8.042 1.00 97.75 88 ALA A C 1
ATOM 616 O O . ALA A 1 88 ? -8.231 -1.573 7.190 1.00 97.75 88 ALA A O 1
ATOM 617 N N . ILE A 1 89 ? -6.270 -1.815 8.261 1.00 98.56 89 ILE A N 1
ATOM 618 C CA . ILE A 1 89 ? -5.542 -0.850 7.433 1.00 98.56 89 ILE A CA 1
ATOM 619 C C . ILE A 1 89 ? -4.583 -1.604 6.512 1.00 98.56 89 ILE A C 1
ATOM 621 O O . ILE A 1 89 ? -3.768 -2.407 6.965 1.00 98.56 89 ILE A O 1
ATOM 625 N N . TYR A 1 90 ? -4.661 -1.311 5.219 1.00 98.38 90 TYR A N 1
ATOM 626 C CA . TYR A 1 90 ? -3.866 -1.922 4.162 1.00 98.38 90 TYR A CA 1
ATOM 627 C C . TYR A 1 90 ? -2.868 -0.912 3.612 1.00 98.38 90 TYR A C 1
ATOM 629 O O . TYR A 1 90 ? -3.241 0.183 3.184 1.00 98.38 90 TYR A O 1
ATOM 637 N N . LEU A 1 91 ? -1.595 -1.289 3.620 1.00 98.62 91 LEU A N 1
ATOM 638 C CA . LEU A 1 91 ? -0.493 -0.472 3.141 1.00 98.62 91 LEU A CA 1
ATOM 639 C C . LEU A 1 91 ? -0.089 -0.927 1.740 1.00 98.62 91 LEU A C 1
ATOM 641 O O . LEU A 1 91 ? 0.119 -2.114 1.496 1.00 98.62 91 LEU A O 1
ATOM 645 N N . GLY A 1 92 ? 0.054 0.019 0.822 1.00 98.38 92 GLY A N 1
ATOM 646 C CA . GLY A 1 92 ? 0.563 -0.252 -0.517 1.00 98.38 92 GLY A CA 1
ATOM 647 C C . GLY A 1 92 ? 1.546 0.800 -0.979 1.00 98.38 92 GLY A C 1
ATOM 648 O O . GLY A 1 92 ? 1.641 1.885 -0.404 1.00 98.38 92 GLY A O 1
ATOM 649 N N . ALA A 1 93 ? 2.307 0.456 -2.009 1.00 98.69 93 ALA A N 1
ATOM 650 C CA . ALA A 1 93 ? 3.315 1.327 -2.581 1.00 98.69 93 ALA A CA 1
ATOM 651 C C . ALA A 1 93 ? 3.536 1.020 -4.063 1.00 98.69 93 ALA A C 1
ATOM 653 O O . ALA A 1 93 ? 3.149 -0.044 -4.549 1.00 98.69 93 ALA A O 1
ATOM 654 N N . ASN A 1 94 ? 4.136 1.962 -4.791 1.00 98.69 94 ASN A N 1
ATOM 655 C CA . ASN A 1 94 ? 4.395 1.784 -6.215 1.00 98.69 94 ASN A CA 1
ATOM 656 C C . ASN A 1 94 ? 5.594 0.861 -6.482 1.00 98.69 94 ASN A C 1
ATOM 658 O O . ASN A 1 94 ? 6.616 0.925 -5.795 1.00 98.69 94 ASN A O 1
ATOM 662 N N . ILE A 1 95 ? 5.471 0.038 -7.523 1.00 98.56 95 ILE A N 1
ATOM 663 C CA . ILE A 1 95 ? 6.492 -0.911 -7.975 1.00 98.56 95 ILE A CA 1
ATOM 664 C C . ILE A 1 95 ? 6.754 -0.680 -9.463 1.00 98.56 95 ILE A C 1
ATOM 666 O O . ILE A 1 95 ? 5.824 -0.657 -10.269 1.00 98.56 95 ILE A O 1
ATOM 670 N N . GLU A 1 96 ? 8.022 -0.538 -9.841 1.00 98.62 96 GLU A N 1
ATOM 671 C CA . GLU A 1 96 ? 8.456 -0.394 -11.230 1.00 98.62 96 GLU A CA 1
ATOM 672 C C . GLU A 1 96 ? 9.499 -1.462 -11.571 1.00 98.62 96 GLU A C 1
ATOM 674 O O . GLU A 1 96 ? 10.292 -1.897 -10.732 1.00 98.62 96 GLU A O 1
ATOM 679 N N . PHE A 1 97 ? 9.537 -1.861 -12.838 1.00 97.81 97 PHE A N 1
ATOM 680 C CA . PHE A 1 97 ? 10.379 -2.953 -13.311 1.00 97.81 97 PHE A CA 1
ATOM 681 C C . PHE A 1 97 ? 11.354 -2.441 -14.372 1.00 97.81 97 PHE A C 1
ATOM 683 O O . PHE A 1 97 ? 10.955 -1.837 -15.366 1.00 97.81 97 PHE A O 1
ATOM 690 N N . ARG A 1 98 ? 12.656 -2.686 -14.188 1.00 96.00 98 ARG A N 1
ATOM 691 C CA . ARG A 1 98 ? 13.672 -2.310 -15.185 1.00 96.00 98 ARG A CA 1
ATOM 692 C C . ARG A 1 98 ? 13.505 -3.133 -16.463 1.00 96.00 98 ARG A C 1
ATOM 694 O O . ARG A 1 98 ? 13.129 -4.299 -16.407 1.00 96.00 98 ARG A O 1
ATOM 701 N N . ASN A 1 99 ? 13.881 -2.545 -17.599 1.00 96.12 99 ASN A N 1
ATOM 702 C CA . ASN A 1 99 ? 13.956 -3.222 -18.901 1.00 96.12 99 ASN A CA 1
ATOM 703 C C . ASN A 1 99 ? 12.625 -3.821 -19.396 1.00 96.12 99 ASN A C 1
ATOM 705 O O . ASN A 1 99 ? 12.627 -4.748 -20.201 1.00 96.12 99 ASN A O 1
ATOM 709 N N . THR A 1 100 ? 11.492 -3.292 -18.937 1.00 95.06 100 THR A N 1
ATOM 710 C CA . THR A 1 100 ? 10.161 -3.623 -19.457 1.00 95.06 100 THR A CA 1
ATOM 711 C C . THR A 1 100 ? 9.383 -2.345 -19.768 1.00 95.06 100 THR A C 1
ATOM 713 O O . THR A 1 100 ? 9.856 -1.234 -19.523 1.00 95.06 100 THR A O 1
ATOM 716 N N . SER A 1 101 ? 8.197 -2.497 -20.350 1.00 95.94 101 SER A N 1
ATOM 717 C CA . SER A 1 101 ? 7.287 -1.386 -20.617 1.00 95.94 101 SER A CA 1
ATOM 718 C C . SER A 1 101 ? 6.810 -0.733 -19.317 1.00 95.94 101 SER A C 1
ATOM 720 O O . SER A 1 101 ? 6.481 -1.430 -18.359 1.00 95.94 101 SER A O 1
ATOM 722 N N . LEU A 1 102 ? 6.662 0.599 -19.319 1.00 94.38 102 LEU A N 1
ATOM 723 C CA . LEU A 1 102 ? 6.055 1.352 -18.208 1.00 94.38 102 LEU A CA 1
ATOM 724 C C . LEU A 1 102 ? 4.625 0.893 -17.890 1.00 94.38 102 LEU A C 1
ATOM 726 O O . LEU A 1 102 ? 4.167 1.050 -16.766 1.00 94.38 102 LEU A O 1
ATOM 730 N N . ALA A 1 103 ? 3.935 0.271 -18.850 1.00 96.81 103 ALA A N 1
ATOM 731 C CA . ALA A 1 103 ? 2.619 -0.324 -18.632 1.00 96.81 103 ALA A CA 1
ATOM 732 C C . ALA A 1 103 ? 2.633 -1.521 -17.657 1.00 96.81 103 ALA A C 1
ATOM 734 O O . ALA A 1 103 ? 1.574 -2.044 -17.330 1.00 96.81 103 ALA A O 1
ATOM 735 N N . GLN A 1 104 ? 3.809 -2.005 -17.243 1.00 97.31 104 GLN A N 1
ATOM 736 C CA . GLN A 1 104 ? 3.957 -3.041 -16.216 1.00 97.31 104 GLN A CA 1
ATOM 737 C C . GLN A 1 104 ? 4.178 -2.470 -14.812 1.00 97.31 104 GLN A C 1
ATOM 739 O O . GLN A 1 104 ? 4.219 -3.238 -13.855 1.00 97.31 104 GLN A O 1
ATOM 744 N N . SER A 1 105 ? 4.329 -1.151 -14.665 1.00 97.88 105 SER A N 1
ATOM 745 C CA . SER A 1 105 ? 4.399 -0.524 -13.347 1.00 97.88 105 SER A CA 1
ATOM 746 C C . SER A 1 105 ? 3.079 -0.698 -12.600 1.00 97.88 105 SER A C 1
ATOM 748 O O . SER A 1 105 ? 2.000 -0.585 -13.179 1.00 97.88 105 SER A O 1
ATOM 750 N N . VAL A 1 106 ? 3.172 -0.936 -11.295 1.00 98.38 106 VAL A N 1
ATOM 751 C CA . VAL A 1 106 ? 2.021 -1.026 -10.396 1.00 98.38 106 VAL A CA 1
ATOM 752 C C . VAL A 1 106 ? 1.984 0.239 -9.556 1.00 98.38 106 VAL A C 1
ATOM 754 O O . VAL A 1 106 ? 2.946 0.555 -8.855 1.00 98.38 106 VAL A O 1
ATOM 757 N N . HIS A 1 107 ? 0.881 0.978 -9.628 1.00 98.50 107 HIS A N 1
ATOM 758 C CA . HIS A 1 107 ? 0.674 2.161 -8.797 1.00 98.50 107 HIS A CA 1
ATOM 759 C C . HIS A 1 107 ? 0.356 1.748 -7.355 1.00 98.50 107 HIS A C 1
ATOM 761 O O . HIS A 1 107 ? -0.172 0.659 -7.119 1.00 98.50 107 HIS A O 1
ATOM 767 N N . ALA A 1 108 ? 0.638 2.622 -6.388 1.00 98.56 108 ALA A N 1
ATOM 768 C CA . ALA A 1 108 ? 0.398 2.324 -4.977 1.00 98.56 108 ALA A CA 1
ATOM 769 C C . ALA A 1 108 ? -1.082 2.003 -4.700 1.00 98.56 108 ALA A C 1
ATOM 771 O O . ALA A 1 108 ? -1.385 1.062 -3.977 1.00 98.56 108 ALA A O 1
ATOM 772 N N . GLU A 1 109 ? -2.005 2.716 -5.344 1.00 98.38 109 GLU A N 1
ATOM 773 C CA . GLU A 1 109 ? -3.449 2.507 -5.233 1.00 98.38 109 GLU A CA 1
ATOM 774 C C . GLU A 1 109 ? -3.866 1.140 -5.785 1.00 98.38 109 GLU A C 1
ATOM 776 O O . GLU A 1 109 ? -4.643 0.420 -5.159 1.00 98.38 109 GLU A O 1
ATOM 781 N N . GLN A 1 110 ? -3.319 0.757 -6.943 1.00 98.00 110 GLN A N 1
ATOM 782 C CA . GLN A 1 110 ? -3.587 -0.542 -7.566 1.00 98.00 110 GLN A CA 1
ATOM 783 C C . GLN A 1 110 ? -3.061 -1.684 -6.698 1.00 98.00 110 GLN A C 1
ATOM 785 O O . GLN A 1 110 ? -3.767 -2.673 -6.496 1.00 98.00 110 GLN A O 1
ATOM 790 N N . PHE A 1 111 ? -1.847 -1.527 -6.161 1.00 98.19 111 PHE A N 1
ATOM 791 C CA . PHE A 1 111 ? -1.271 -2.464 -5.207 1.00 98.19 111 PHE A CA 1
ATOM 792 C C . PHE A 1 111 ? -2.204 -2.644 -4.009 1.00 98.19 111 PHE A C 1
ATOM 794 O O . PHE A 1 111 ? -2.548 -3.774 -3.671 1.00 98.19 111 PHE A O 1
ATOM 801 N N . THR A 1 112 ? -2.648 -1.547 -3.384 1.00 98.44 112 THR A N 1
ATOM 802 C CA . THR A 1 112 ? -3.489 -1.614 -2.183 1.00 98.44 112 THR A CA 1
ATOM 803 C C . THR A 1 112 ? -4.826 -2.291 -2.458 1.00 98.44 112 THR A C 1
ATOM 805 O O . THR A 1 112 ? -5.223 -3.161 -1.689 1.00 98.44 112 THR A O 1
ATOM 808 N N . VAL A 1 113 ? -5.500 -1.965 -3.566 1.00 97.75 113 VAL A N 1
ATOM 809 C CA . VAL A 1 113 ? -6.768 -2.618 -3.942 1.00 97.75 113 VAL A CA 1
ATOM 810 C C . VAL A 1 113 ? -6.569 -4.117 -4.186 1.00 97.75 113 VAL A C 1
ATOM 812 O O . VAL A 1 113 ? -7.375 -4.926 -3.726 1.00 97.75 113 VAL A O 1
ATOM 815 N N . ALA A 1 114 ? -5.486 -4.508 -4.864 1.00 97.38 114 ALA A N 1
ATOM 816 C CA . ALA A 1 114 ? -5.163 -5.916 -5.083 1.00 97.38 114 ALA A CA 1
ATOM 817 C C . ALA A 1 114 ? -4.846 -6.648 -3.767 1.00 97.38 114 ALA A C 1
ATOM 819 O O . ALA A 1 114 ? -5.323 -7.765 -3.557 1.00 97.38 114 ALA A O 1
ATOM 820 N N . LEU A 1 115 ? -4.097 -6.011 -2.858 1.00 97.19 115 LEU A N 1
ATOM 821 C CA . LEU A 1 115 ? -3.814 -6.542 -1.525 1.00 97.19 115 LEU A CA 1
ATOM 822 C C . LEU A 1 115 ? -5.115 -6.747 -0.742 1.00 97.19 115 LEU A C 1
ATOM 824 O O . LEU A 1 115 ? -5.362 -7.855 -0.277 1.00 97.19 115 LEU A O 1
ATOM 828 N N . MET A 1 116 ? -5.966 -5.726 -0.653 1.00 97.31 116 MET A N 1
ATOM 829 C CA . MET A 1 116 ? -7.274 -5.793 0.004 1.00 97.31 116 MET A CA 1
ATOM 830 C C . MET A 1 116 ? -8.112 -6.965 -0.518 1.00 97.31 116 MET A C 1
ATOM 832 O O . MET A 1 116 ? -8.551 -7.809 0.263 1.00 97.31 116 MET A O 1
ATOM 836 N N . ALA A 1 117 ? -8.255 -7.081 -1.842 1.00 96.69 117 ALA A N 1
ATOM 837 C CA . ALA A 1 117 ? -8.991 -8.178 -2.463 1.00 96.69 117 ALA A CA 1
ATOM 838 C C . ALA A 1 117 ? -8.378 -9.553 -2.134 1.00 96.69 117 ALA A C 1
ATOM 840 O O . ALA A 1 117 ? -9.110 -10.496 -1.836 1.00 96.69 117 ALA A O 1
ATOM 841 N N . SER A 1 118 ? -7.043 -9.671 -2.118 1.00 96.19 118 SER A N 1
ATOM 842 C CA . SER A 1 118 ? -6.351 -10.918 -1.749 1.00 96.19 118 SER A CA 1
ATOM 843 C C . SER A 1 118 ? -6.574 -11.336 -0.291 1.00 96.19 118 SER A C 1
ATOM 845 O O . SER A 1 118 ? -6.482 -12.519 0.025 1.00 96.19 118 SER A O 1
ATOM 847 N N . GLN A 1 119 ? -6.881 -10.376 0.586 1.00 95.62 119 GLN A N 1
ATOM 848 C CA . GLN A 1 119 ? -7.212 -10.604 1.994 1.00 95.62 119 GLN A CA 1
ATOM 849 C C . GLN A 1 119 ? -8.725 -10.776 2.227 1.00 95.62 119 GLN A C 1
ATOM 851 O O . GLN A 1 119 ? -9.157 -10.875 3.372 1.00 95.62 119 GLN A O 1
ATOM 856 N N . GLY A 1 120 ? -9.534 -10.825 1.162 1.00 95.19 120 GLY A N 1
ATOM 857 C CA . GLY A 1 120 ? -10.986 -11.002 1.247 1.00 95.19 120 GLY A CA 1
ATOM 858 C C . GLY A 1 120 ? -11.763 -9.736 1.613 1.00 95.19 120 GLY A C 1
ATOM 859 O O . GLY A 1 120 ? -12.938 -9.828 1.968 1.00 95.19 120 GLY A O 1
ATOM 860 N N . GLU A 1 121 ? -11.138 -8.561 1.530 1.00 96.25 121 GLU A N 1
ATOM 861 C CA . GLU A 1 121 ? -11.799 -7.297 1.837 1.00 96.25 121 GLU A CA 1
ATOM 862 C C . GLU A 1 121 ? -12.828 -6.940 0.752 1.00 96.25 121 GLU A C 1
ATOM 864 O O . GLU A 1 121 ? -12.584 -7.094 -0.445 1.00 96.25 121 GLU A O 1
ATOM 869 N N . VAL A 1 122 ? -13.995 -6.442 1.167 1.00 93.88 122 VAL A N 1
ATOM 870 C CA . VAL A 1 122 ? -15.147 -6.192 0.273 1.00 93.88 122 VAL A CA 1
ATOM 871 C C . VAL A 1 122 ? -15.368 -4.707 -0.036 1.00 93.88 122 VAL A C 1
ATOM 873 O O . VAL A 1 122 ? -16.379 -4.325 -0.633 1.00 93.88 122 VAL A O 1
ATOM 876 N N . GLY A 1 123 ? -14.446 -3.846 0.392 1.00 88.69 123 GLY A N 1
ATOM 877 C CA . GLY A 1 123 ? -14.455 -2.423 0.078 1.00 88.69 123 GLY A CA 1
ATOM 878 C C . GLY A 1 123 ? -13.617 -1.580 1.032 1.00 88.69 123 GLY A C 1
ATOM 879 O O . GLY A 1 123 ? -13.077 -2.082 2.016 1.00 88.69 123 GLY A O 1
ATOM 880 N N . LEU A 1 124 ? -13.559 -0.291 0.703 1.00 85.38 124 LEU A N 1
ATOM 881 C CA . LEU A 1 124 ? -13.125 0.788 1.589 1.00 85.38 124 LEU A CA 1
ATOM 882 C C . LEU A 1 124 ? -14.268 1.174 2.537 1.00 85.38 124 LEU A C 1
ATOM 884 O O . LEU A 1 124 ? -15.442 1.112 2.082 1.00 85.38 124 LEU A O 1
#

Foldseek 3Di:
DDDDDDDDDDDPPPPPPPDPDDDPPPDPPPVDPQKAALVCQVVLCVVQVPPDVVSSQVVVQVVLQVPAEADPPPPDGGKGWDQFPNRMIGIFIWHDDPPDDPVPIAHRVNRRVVVCVVVVTPGD

Secondary structure (DSSP, 8-state):
-----------------PPS---STT----SSTTEE-TTTHHHHHHHTT-SSHHHHHHHHHHHHHHHH-B-TTT----EEEEE-TTS-EEEEE-B--TTS-GGG-B-HHHHHHHHHHHTT----

InterPro domains:
  IPR002125 Cytidine and deoxycytidylate deaminase domain [PF00383] (57-120)
  IPR002125 Cytidine and deoxycytidylate deaminase domain [PS51747] (51-124)
  IPR016193 Cytidine deaminase-like [SSF53927] (39-121)
  IPR050202 Cytidine and Deoxycytidylate Deaminase [PTHR11644] (45-121)